Protein AF-A0A2U1S1L7-F1 (afdb_monomer_lite)

pLDDT: mean 82.22, std 14.61, range [44.94, 95.0]

Sequence (140 aa):
MQWLLRILVGADVLYLAVAYKFAQPNLMLGVIDVHHIPTFGLEPVTFVLLIAVVETLVGLLILVGVMIRPLAVVLFVAFTFFTLILREAVLAHIIIYGLLVPLITNGAGHWHGPLKTKAMAHPDSQVLKAEQYGAFRMGA

Radius of gyration: 21.39 Å; chains: 1; bounding box: 48×40×65 Å

Structure (mmCIF, N/CA/C/O backbone):
data_AF-A0A2U1S1L7-F1
#
_entry.id   AF-A0A2U1S1L7-F1
#
loop_
_atom_site.group_PDB
_atom_site.id
_atom_site.type_symbol
_atom_site.label_atom_id
_atom_site.label_alt_id
_atom_site.label_comp_id
_atom_site.label_asym_id
_atom_site.label_entity_id
_atom_site.label_seq_id
_atom_site.pdbx_PDB_ins_code
_atom_site.Cartn_x
_atom_site.Cartn_y
_atom_site.Cartn_z
_atom_site.occupancy
_atom_site.B_iso_or_equiv
_atom_site.auth_seq_id
_atom_site.auth_comp_id
_atom_site.auth_asym_id
_atom_site.auth_atom_id
_atom_site.pdbx_PDB_model_num
ATOM 1 N N . MET A 1 1 ? 16.424 5.288 -12.931 1.00 63.94 1 MET A N 1
ATOM 2 C CA . MET A 1 1 ? 15.311 5.932 -12.197 1.00 63.94 1 MET A CA 1
ATOM 3 C C . MET A 1 1 ? 14.276 4.942 -11.658 1.00 63.94 1 MET A C 1
ATOM 5 O O . MET A 1 1 ? 13.912 5.058 -10.500 1.00 63.94 1 MET A O 1
ATOM 9 N N . GLN A 1 2 ? 13.808 3.951 -12.432 1.00 78.75 2 GLN A N 1
ATOM 10 C CA . GLN A 1 2 ? 12.724 3.056 -11.974 1.00 78.75 2 GLN A CA 1
ATOM 11 C C . GLN A 1 2 ? 13.040 2.197 -10.746 1.00 78.75 2 GLN A C 1
ATOM 13 O O . GLN A 1 2 ? 12.149 1.934 -9.948 1.00 78.75 2 GLN A O 1
ATOM 18 N N . TRP A 1 3 ? 14.287 1.752 -10.589 1.00 83.69 3 TRP A N 1
ATOM 19 C CA . TRP A 1 3 ? 14.683 0.950 -9.432 1.00 83.69 3 TRP A CA 1
ATOM 20 C C . TRP A 1 3 ? 14.483 1.718 -8.115 1.00 83.69 3 TRP A C 1
ATOM 22 O O . TRP A 1 3 ? 14.027 1.134 -7.141 1.00 83.69 3 TRP A O 1
ATOM 32 N N . LEU A 1 4 ? 14.723 3.036 -8.115 1.00 88.62 4 LEU A N 1
ATOM 33 C CA . LEU A 1 4 ? 14.515 3.889 -6.947 1.00 88.62 4 LEU A CA 1
ATOM 34 C C . LEU A 1 4 ? 13.026 3.995 -6.604 1.00 88.62 4 LEU A C 1
ATOM 36 O O . LEU A 1 4 ? 12.654 3.777 -5.460 1.00 88.62 4 LEU A O 1
ATOM 40 N N . LEU A 1 5 ? 12.170 4.250 -7.600 1.00 89.88 5 LEU A N 1
ATOM 41 C CA . LEU A 1 5 ? 10.715 4.311 -7.403 1.00 89.88 5 LEU A CA 1
ATOM 42 C C . LEU A 1 5 ? 10.159 2.999 -6.844 1.00 89.88 5 LEU A C 1
ATOM 44 O O . LEU A 1 5 ? 9.313 3.011 -5.957 1.00 89.88 5 LEU A O 1
ATOM 48 N N . ARG A 1 6 ? 10.664 1.865 -7.337 1.00 89.62 6 ARG A N 1
ATOM 49 C CA . ARG A 1 6 ? 10.286 0.541 -6.836 1.00 89.62 6 ARG A CA 1
ATOM 50 C C . ARG A 1 6 ? 10.689 0.340 -5.382 1.00 89.62 6 ARG A C 1
ATOM 52 O O . ARG A 1 6 ? 9.883 -0.163 -4.613 1.00 89.62 6 ARG A O 1
ATOM 59 N N . ILE A 1 7 ? 11.909 0.726 -5.012 1.00 91.31 7 ILE A N 1
ATOM 60 C CA . ILE A 1 7 ? 12.369 0.619 -3.624 1.00 91.31 7 ILE A CA 1
ATOM 61 C C . ILE A 1 7 ? 11.539 1.531 -2.727 1.00 91.31 7 ILE A C 1
ATOM 63 O O . ILE A 1 7 ? 11.068 1.064 -1.702 1.00 91.31 7 ILE A O 1
ATOM 67 N N . LEU A 1 8 ? 11.311 2.786 -3.124 1.00 91.62 8 LEU A N 1
ATOM 68 C CA . LEU A 1 8 ? 10.532 3.737 -2.331 1.00 91.62 8 LEU A CA 1
ATOM 69 C C . LEU A 1 8 ? 9.103 3.237 -2.100 1.00 91.62 8 LEU A C 1
ATOM 71 O O . LEU A 1 8 ? 8.684 3.139 -0.956 1.00 91.62 8 LEU A O 1
ATOM 75 N N . VAL A 1 9 ? 8.383 2.850 -3.157 1.00 92.75 9 VAL A N 1
ATOM 76 C CA . VAL A 1 9 ? 6.998 2.364 -3.027 1.00 92.75 9 VAL A CA 1
ATOM 77 C C . VAL A 1 9 ? 6.932 1.010 -2.326 1.00 92.75 9 VAL A C 1
ATOM 79 O O . VAL A 1 9 ? 6.085 0.808 -1.465 1.00 92.75 9 VAL A O 1
ATOM 82 N N . GLY A 1 10 ? 7.823 0.075 -2.662 1.00 91.75 10 GLY A N 1
ATOM 83 C CA . GLY A 1 10 ? 7.851 -1.240 -2.022 1.00 91.75 10 GLY A CA 1
ATOM 84 C C . GLY A 1 10 ? 8.174 -1.153 -0.529 1.00 91.75 10 GLY A C 1
ATOM 85 O O . GLY A 1 10 ? 7.531 -1.826 0.273 1.00 91.75 10 GLY A O 1
ATOM 86 N N . ALA A 1 11 ? 9.133 -0.303 -0.150 1.00 93.81 11 ALA A N 1
ATOM 87 C CA . ALA A 1 11 ? 9.493 -0.072 1.244 1.00 93.81 11 ALA A CA 1
ATOM 88 C C . ALA A 1 11 ? 8.391 0.668 2.010 1.00 93.81 11 ALA A C 1
ATOM 90 O O . ALA A 1 11 ? 8.126 0.302 3.148 1.00 93.81 11 ALA A O 1
ATOM 91 N N . ASP A 1 12 ? 7.729 1.651 1.396 1.00 93.19 12 ASP A N 1
ATOM 92 C CA . ASP A 1 12 ? 6.611 2.380 2.005 1.00 93.19 12 ASP A CA 1
ATOM 93 C C . ASP A 1 12 ? 5.430 1.445 2.314 1.00 93.19 12 ASP A C 1
ATOM 95 O O . ASP A 1 12 ? 4.967 1.371 3.450 1.00 93.19 12 ASP A O 1
ATOM 99 N N . VAL A 1 13 ? 5.026 0.615 1.347 1.00 93.12 13 VAL A N 1
ATOM 100 C CA . VAL A 1 13 ? 3.954 -0.375 1.543 1.00 93.12 13 VAL A CA 1
ATOM 101 C C . VAL A 1 13 ? 4.334 -1.415 2.605 1.00 93.12 13 VAL A C 1
ATOM 103 O O . VAL A 1 13 ? 3.512 -1.756 3.455 1.00 93.12 13 VAL A O 1
ATOM 106 N N . LEU A 1 14 ? 5.584 -1.896 2.611 1.00 94.12 14 LEU A N 1
ATOM 107 C CA . LEU A 1 14 ? 6.065 -2.796 3.667 1.00 94.12 14 LEU A CA 1
ATOM 108 C C . LEU A 1 14 ? 6.072 -2.124 5.040 1.00 94.12 14 LEU A C 1
ATOM 110 O O . LEU A 1 14 ? 5.697 -2.750 6.030 1.00 94.12 14 LEU A O 1
ATOM 114 N N . TYR A 1 15 ? 6.492 -0.863 5.106 1.00 93.25 15 TYR A N 1
ATOM 115 C CA . TYR A 1 15 ? 6.488 -0.092 6.338 1.00 93.25 15 TYR A CA 1
ATOM 116 C C . TYR A 1 15 ? 5.066 0.043 6.884 1.00 93.25 15 TYR A C 1
ATOM 118 O O . TYR A 1 15 ? 4.855 -0.206 8.069 1.00 93.25 15 TYR A O 1
ATOM 126 N N . LEU A 1 16 ? 4.079 0.330 6.031 1.00 91.50 16 LEU A N 1
ATOM 127 C CA . LEU A 1 16 ? 2.675 0.396 6.436 1.00 91.50 16 LEU A CA 1
ATOM 128 C C . LEU A 1 16 ? 2.169 -0.933 7.006 1.00 91.50 16 LEU A C 1
ATOM 130 O O . LEU A 1 16 ? 1.555 -0.953 8.076 1.00 91.50 16 LEU A O 1
ATOM 134 N N . ALA A 1 17 ? 2.470 -2.045 6.337 1.00 91.38 17 ALA A N 1
ATOM 135 C CA . ALA A 1 17 ? 2.070 -3.366 6.803 1.00 91.38 17 ALA A CA 1
ATOM 136 C C . ALA A 1 17 ? 2.701 -3.708 8.164 1.00 91.38 17 ALA A C 1
ATOM 138 O O . ALA A 1 17 ? 2.012 -4.132 9.092 1.00 91.38 17 ALA A O 1
ATOM 139 N N . VAL A 1 18 ? 4.008 -3.488 8.318 1.00 90.88 18 VAL A N 1
ATOM 140 C CA . VAL A 1 18 ? 4.737 -3.869 9.535 1.00 90.88 18 VAL A CA 1
ATOM 141 C C . VAL A 1 18 ? 4.440 -2.917 10.694 1.00 90.88 18 VAL A C 1
ATOM 143 O O . VAL A 1 18 ? 4.093 -3.367 11.785 1.00 90.88 18 VAL A O 1
ATOM 146 N N . ALA A 1 19 ? 4.550 -1.608 10.485 1.00 89.50 19 ALA A N 1
ATOM 147 C CA . ALA A 1 19 ? 4.408 -0.629 11.558 1.00 89.50 19 ALA A CA 1
ATOM 148 C C . ALA A 1 19 ? 2.951 -0.489 12.014 1.00 89.50 19 ALA A C 1
ATOM 150 O O . ALA A 1 19 ? 2.665 -0.575 13.206 1.00 89.50 19 ALA A O 1
ATOM 151 N N . TYR A 1 20 ? 2.015 -0.323 11.078 1.00 86.81 20 TYR A N 1
ATOM 152 C CA . TYR A 1 20 ? 0.636 0.011 11.438 1.00 86.81 20 TYR A CA 1
ATOM 153 C 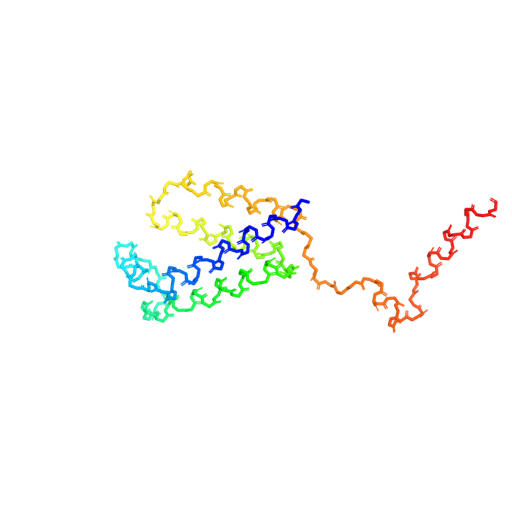C . TYR A 1 20 ? -0.264 -1.207 11.614 1.00 86.81 20 TYR A C 1
ATOM 155 O O . TYR A 1 20 ? -1.209 -1.139 12.394 1.00 86.81 20 TYR A O 1
ATOM 163 N N . LYS A 1 21 ? 0.004 -2.327 10.931 1.00 88.94 21 LYS A N 1
ATOM 164 C CA . LYS A 1 21 ? -0.861 -3.514 11.033 1.00 88.94 21 LYS A CA 1
ATOM 165 C C . LYS A 1 21 ? -0.288 -4.613 11.921 1.00 88.94 21 LYS A C 1
ATOM 167 O O . LYS A 1 21 ? -1.049 -5.221 12.665 1.00 88.94 21 LYS A O 1
ATOM 172 N N . PHE A 1 22 ? 1.026 -4.847 11.894 1.00 86.44 22 PHE A N 1
ATOM 173 C CA . PHE A 1 22 ? 1.656 -5.833 12.781 1.00 86.44 22 PHE A CA 1
ATOM 174 C C . PHE A 1 22 ? 2.016 -5.265 14.155 1.00 86.44 22 PHE A C 1
ATOM 176 O O . PHE A 1 22 ? 1.675 -5.877 15.164 1.00 86.44 22 PHE A O 1
ATOM 183 N N . ALA A 1 23 ? 2.704 -4.122 14.222 1.00 89.00 23 ALA A N 1
ATOM 184 C CA . ALA A 1 23 ? 3.170 -3.589 15.503 1.00 89.00 23 ALA A CA 1
ATOM 185 C C . ALA A 1 23 ? 2.059 -2.878 16.293 1.00 89.00 23 ALA A C 1
ATOM 187 O O . ALA A 1 23 ? 2.080 -2.890 17.523 1.00 89.00 23 ALA A O 1
ATOM 188 N N . GLN A 1 24 ? 1.086 -2.270 15.606 1.00 90.94 24 GLN A N 1
ATOM 189 C CA . GLN A 1 24 ? 0.015 -1.489 16.237 1.00 90.94 24 GLN A CA 1
ATOM 190 C C . GLN A 1 24 ? -1.391 -1.807 15.683 1.00 90.94 24 GLN A C 1
ATOM 192 O O . GLN A 1 24 ? -2.118 -0.890 15.294 1.00 90.94 24 GLN A O 1
ATOM 197 N N . PRO A 1 25 ? -1.841 -3.079 15.707 1.00 88.25 25 PRO A N 1
ATOM 198 C CA . PRO A 1 25 ? -3.131 -3.481 15.135 1.00 88.25 25 PRO A CA 1
ATOM 199 C C . PRO A 1 25 ? -4.324 -2.736 15.750 1.00 88.25 25 PRO A C 1
ATOM 201 O O . PRO A 1 25 ? -5.301 -2.461 15.056 1.00 88.25 25 PRO A O 1
ATOM 204 N N . ASN A 1 26 ? -4.229 -2.341 17.025 1.00 90.94 26 ASN A N 1
ATOM 205 C CA . ASN A 1 26 ? -5.277 -1.591 17.724 1.00 90.94 26 ASN A CA 1
ATOM 206 C C . ASN A 1 26 ? -5.602 -0.248 17.057 1.00 90.94 26 ASN A C 1
ATOM 208 O O . ASN A 1 26 ? -6.748 0.190 17.114 1.00 90.94 26 ASN A O 1
ATOM 212 N N . LEU A 1 27 ? -4.624 0.389 16.402 1.00 88.69 27 LEU A N 1
ATOM 213 C CA . LEU A 1 27 ? -4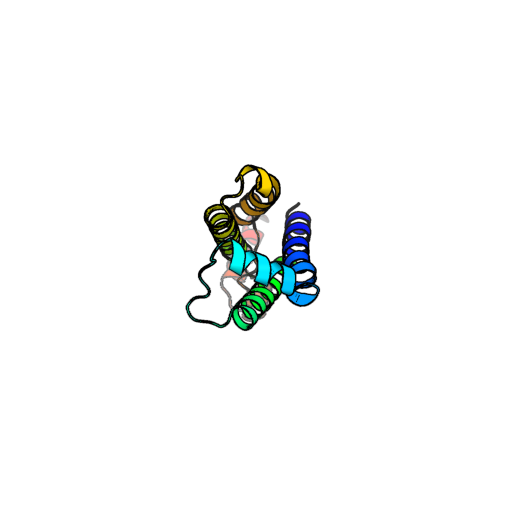.859 1.635 15.677 1.00 88.69 27 LEU A CA 1
ATOM 214 C C . LEU A 1 27 ? -5.795 1.388 14.489 1.00 88.69 27 LEU A C 1
ATOM 216 O O . LEU A 1 27 ? -6.765 2.114 14.296 1.00 88.69 27 LEU A O 1
ATOM 220 N N . MET A 1 28 ? -5.549 0.309 13.743 1.00 88.19 28 MET A N 1
ATOM 221 C CA . MET A 1 28 ? -6.375 -0.068 12.600 1.00 88.19 28 MET A CA 1
ATOM 222 C C . MET A 1 28 ? -7.770 -0.537 13.027 1.00 88.19 28 MET A C 1
ATOM 224 O O . MET A 1 28 ? -8.752 -0.215 12.365 1.00 88.19 28 MET A O 1
ATOM 228 N N . LEU A 1 29 ? -7.880 -1.248 14.153 1.00 91.31 29 LEU A N 1
ATOM 229 C CA . LEU A 1 29 ? -9.176 -1.612 14.732 1.00 91.31 29 LEU A CA 1
ATOM 230 C C . LEU A 1 29 ? -9.993 -0.371 15.108 1.00 91.31 29 LEU A C 1
ATOM 232 O O . LEU A 1 29 ? -11.176 -0.309 14.787 1.00 91.31 29 LEU A O 1
ATOM 236 N N . GLY A 1 30 ? -9.356 0.639 15.710 1.00 90.44 30 GLY A N 1
ATOM 237 C CA . GLY A 1 30 ? -10.003 1.919 16.003 1.00 90.44 30 GLY A CA 1
ATOM 238 C C . GLY A 1 30 ? -10.461 2.651 14.740 1.00 90.44 30 GLY A C 1
ATOM 239 O O . GLY A 1 30 ? -11.560 3.193 14.706 1.00 90.44 30 GLY A O 1
ATOM 240 N N . VAL A 1 31 ? -9.664 2.620 13.669 1.00 89.44 31 VAL A N 1
ATOM 241 C CA . VAL A 1 31 ? -10.050 3.193 12.370 1.00 89.44 31 VAL A CA 1
ATOM 242 C C . VAL A 1 31 ? -11.262 2.466 11.775 1.00 89.44 31 VAL A C 1
ATOM 244 O O . VAL A 1 31 ? -12.170 3.122 11.267 1.00 89.44 31 VAL A O 1
ATOM 247 N N . ILE A 1 32 ? -11.316 1.132 11.863 1.00 90.62 32 ILE A N 1
ATOM 248 C CA . ILE A 1 32 ? -12.472 0.343 11.408 1.00 90.62 32 ILE A CA 1
ATOM 249 C C . ILE A 1 32 ? -13.730 0.718 12.195 1.00 90.62 32 ILE A C 1
ATOM 251 O O . ILE A 1 32 ? -14.779 0.894 11.580 1.00 90.62 32 ILE A O 1
ATOM 255 N N . ASP A 1 33 ? -13.617 0.869 13.514 1.00 90.06 33 ASP A N 1
ATOM 256 C CA . ASP A 1 33 ? -14.734 1.211 14.401 1.00 90.06 33 ASP A CA 1
ATOM 257 C C . ASP A 1 33 ? -15.261 2.633 14.138 1.00 90.06 33 ASP A C 1
ATOM 259 O O . ASP A 1 33 ? -16.455 2.847 13.947 1.00 90.06 33 ASP A O 1
ATOM 263 N N . VAL A 1 34 ? -14.365 3.617 14.007 1.00 90.31 34 VAL A N 1
ATOM 264 C CA . VAL A 1 34 ? -14.741 5.018 13.752 1.00 90.31 34 VAL A CA 1
ATOM 265 C C . VAL A 1 34 ? -15.309 5.205 12.343 1.00 90.31 34 VAL A C 1
ATOM 267 O O . VAL A 1 34 ? -16.352 5.837 12.163 1.00 90.31 34 VAL A O 1
ATOM 270 N N . HIS A 1 35 ? -14.646 4.655 11.325 1.00 87.19 35 HIS A N 1
ATOM 271 C CA . HIS A 1 35 ? -14.998 4.889 9.921 1.00 87.19 35 HIS A CA 1
ATOM 272 C C . HIS A 1 35 ? -15.928 3.826 9.327 1.00 87.19 35 HIS A C 1
ATOM 274 O O . HIS A 1 35 ? -16.298 3.941 8.160 1.00 87.19 35 HIS A O 1
ATOM 280 N N . HIS A 1 36 ? -16.335 2.824 10.115 1.00 86.25 36 HIS A N 1
ATOM 281 C CA . HIS A 1 36 ? -17.260 1.759 9.715 1.00 86.25 36 HIS A CA 1
ATOM 282 C C . HIS A 1 36 ? -16.826 1.066 8.4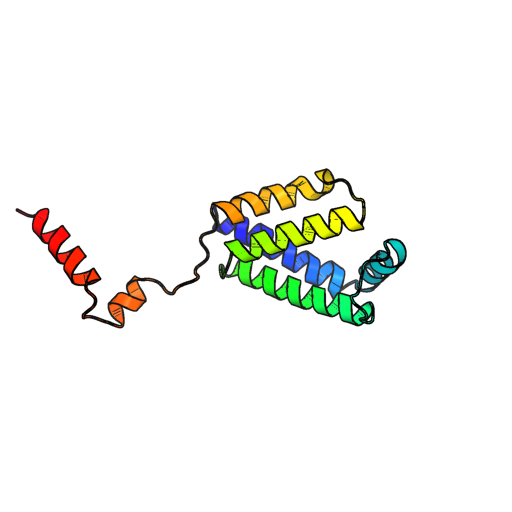15 1.00 86.25 36 HIS A C 1
ATOM 284 O O . HIS A 1 36 ? -17.609 0.874 7.480 1.00 86.25 36 HIS A O 1
ATOM 290 N N . ILE A 1 37 ? -15.539 0.720 8.340 1.00 86.69 37 ILE A N 1
ATOM 291 C CA . ILE A 1 37 ? -14.946 0.117 7.143 1.00 86.69 37 ILE A CA 1
ATOM 292 C C . ILE A 1 37 ? -15.596 -1.255 6.895 1.00 86.69 37 ILE A C 1
ATOM 294 O O . ILE A 1 37 ? -15.681 -2.065 7.821 1.00 86.69 37 ILE A O 1
ATOM 298 N N . PRO A 1 38 ? -16.021 -1.569 5.658 1.00 87.06 38 PRO A N 1
ATOM 299 C CA . PRO A 1 38 ? -16.612 -2.865 5.351 1.00 87.06 38 PRO A CA 1
ATOM 300 C C . PRO A 1 38 ? -15.577 -3.992 5.505 1.00 87.06 38 PRO A C 1
ATOM 302 O O . PRO A 1 38 ? -14.658 -4.115 4.697 1.00 87.06 38 PRO A O 1
ATOM 305 N N . THR A 1 39 ? -15.753 -4.853 6.513 1.00 87.69 39 THR A N 1
ATOM 306 C CA . THR A 1 39 ? -14.900 -6.036 6.764 1.00 87.69 39 THR A CA 1
ATOM 307 C C . THR A 1 39 ? -15.358 -7.289 6.009 1.00 87.69 39 THR A C 1
ATOM 309 O O . THR A 1 39 ? -14.829 -8.377 6.225 1.00 87.69 39 THR A O 1
ATOM 312 N N . PHE A 1 40 ? -16.357 -7.160 5.127 1.00 87.56 40 PHE A N 1
ATOM 313 C CA . PHE A 1 40 ? -16.924 -8.255 4.323 1.00 87.56 40 PHE A CA 1
ATOM 314 C C . PHE A 1 40 ? -17.425 -9.456 5.149 1.00 87.56 40 PHE A C 1
ATOM 316 O O . PHE A 1 40 ? -17.371 -10.597 4.697 1.00 87.56 40 PHE A O 1
ATOM 323 N N . GLY A 1 41 ? -17.921 -9.198 6.364 1.00 87.81 41 GLY A N 1
ATOM 324 C CA . GLY A 1 41 ? -18.433 -10.230 7.274 1.00 87.81 41 GLY A CA 1
ATOM 325 C C . GLY A 1 41 ? -17.355 -10.941 8.094 1.00 87.81 41 GLY A C 1
ATOM 326 O O . GLY A 1 41 ? -17.672 -11.869 8.833 1.00 87.81 41 GLY A O 1
ATOM 327 N N . LEU A 1 42 ? -16.095 -10.512 7.986 1.00 91.62 42 LEU A N 1
ATOM 328 C CA . LEU A 1 42 ? -15.001 -11.007 8.813 1.00 91.62 42 LEU A CA 1
ATOM 329 C C . LEU A 1 42 ? -14.912 -10.235 10.129 1.00 91.62 42 LEU A C 1
ATOM 331 O O . LEU A 1 42 ? -15.248 -9.048 10.203 1.00 91.62 42 LEU A O 1
ATOM 335 N N . GLU A 1 43 ? -14.385 -10.909 11.150 1.00 92.62 43 GLU A N 1
ATOM 336 C CA . GLU A 1 43 ? -13.988 -10.252 12.390 1.00 92.62 43 GLU A CA 1
ATOM 337 C C . GLU A 1 43 ? -12.913 -9.185 12.087 1.00 92.62 43 GLU A C 1
ATOM 339 O O . GLU A 1 43 ? -11.976 -9.468 11.327 1.00 92.62 43 GLU A O 1
ATOM 344 N N . PRO A 1 44 ? -13.005 -7.968 12.666 1.00 90.25 44 PRO A N 1
ATOM 345 C CA . PRO A 1 44 ? -12.075 -6.874 12.381 1.00 90.25 44 PRO A CA 1
ATOM 346 C C . PRO A 1 44 ? -10.602 -7.262 12.538 1.00 90.25 44 PRO A C 1
ATOM 348 O O . PRO A 1 44 ? -9.776 -6.903 11.703 1.00 90.25 44 PRO A O 1
ATOM 351 N N . VAL A 1 45 ? -10.273 -8.058 13.558 1.00 90.62 45 VAL A N 1
ATOM 352 C CA . VAL A 1 45 ? -8.903 -8.528 13.812 1.00 90.62 45 VAL A CA 1
ATOM 353 C C . VAL A 1 45 ? -8.390 -9.389 12.657 1.00 90.62 45 VAL A C 1
ATOM 355 O O . VAL A 1 45 ? -7.297 -9.156 12.138 1.00 90.62 45 VAL A O 1
ATOM 358 N N . THR A 1 46 ? -9.191 -10.356 12.205 1.00 91.06 46 THR A N 1
ATOM 359 C CA . THR A 1 46 ? -8.842 -11.226 11.076 1.00 91.06 46 THR A CA 1
ATOM 360 C C . THR A 1 46 ? -8.714 -10.433 9.781 1.00 91.06 46 THR A C 1
ATOM 362 O O . THR A 1 46 ? -7.785 -10.662 9.007 1.00 91.06 46 THR A O 1
ATOM 365 N N . PHE A 1 47 ? -9.607 -9.470 9.553 1.00 91.81 47 PHE A N 1
ATOM 366 C CA . PHE A 1 47 ? -9.561 -8.597 8.385 1.00 91.81 47 PHE A CA 1
ATOM 367 C C . PHE A 1 47 ? -8.270 -7.768 8.339 1.00 91.81 47 PHE A C 1
ATOM 369 O O . PHE A 1 47 ? -7.587 -7.758 7.314 1.00 91.81 47 PHE A O 1
ATOM 376 N N . VAL A 1 48 ? -7.880 -7.140 9.454 1.00 91.88 48 VAL A N 1
ATOM 377 C CA . VAL A 1 48 ? -6.630 -6.364 9.546 1.00 91.88 48 VAL A CA 1
ATOM 378 C C . VAL A 1 48 ? -5.413 -7.238 9.258 1.00 91.88 48 VAL A C 1
ATOM 380 O O . VAL A 1 48 ? -4.545 -6.830 8.484 1.00 91.88 48 VAL A O 1
ATOM 383 N N . LEU A 1 49 ? -5.362 -8.449 9.820 1.00 91.38 49 LEU A N 1
ATOM 384 C CA . LEU A 1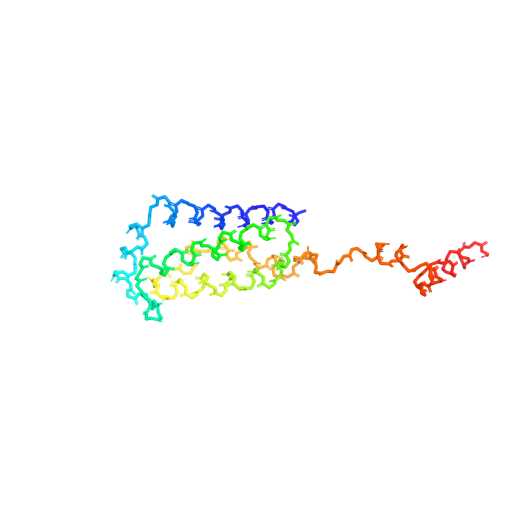 49 ? -4.272 -9.395 9.570 1.00 91.38 49 LEU A CA 1
ATOM 385 C C . LEU A 1 49 ? -4.203 -9.825 8.100 1.00 91.38 49 LEU A C 1
ATOM 387 O O . LEU A 1 49 ? -3.115 -9.870 7.528 1.00 91.38 49 LEU A O 1
ATOM 391 N N . LEU A 1 50 ? -5.344 -10.097 7.463 1.00 92.06 50 LEU A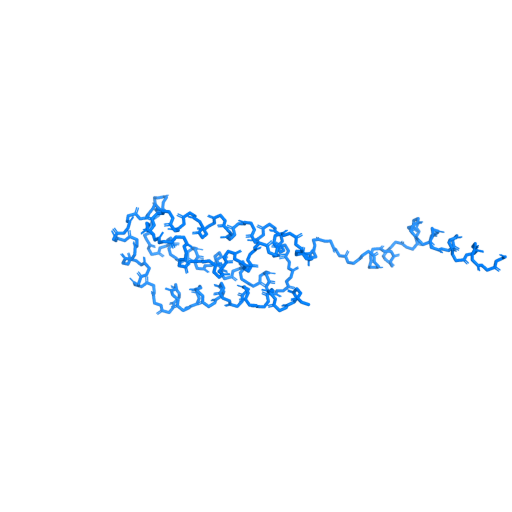 N 1
ATOM 392 C CA . LEU A 1 50 ? -5.387 -10.448 6.043 1.00 92.06 50 LEU A CA 1
ATOM 393 C C . LEU A 1 50 ? -4.864 -9.311 5.165 1.00 92.06 50 LEU A C 1
ATOM 395 O O . LEU A 1 50 ? -4.034 -9.556 4.289 1.00 92.06 50 LEU A O 1
ATOM 399 N N . ILE A 1 51 ? -5.283 -8.069 5.423 1.00 91.31 51 ILE A N 1
ATOM 400 C CA . ILE A 1 51 ? -4.746 -6.916 4.690 1.00 91.31 51 ILE A CA 1
ATOM 401 C C . ILE A 1 51 ? -3.244 -6.769 4.957 1.00 91.31 51 ILE A C 1
ATOM 403 O O . ILE A 1 51 ? -2.497 -6.520 4.015 1.00 91.31 51 ILE A O 1
ATOM 407 N N . ALA A 1 52 ? -2.775 -6.978 6.191 1.00 92.44 52 ALA A N 1
ATOM 408 C CA . ALA A 1 52 ? -1.350 -6.913 6.516 1.00 92.44 52 ALA A CA 1
ATOM 409 C C . ALA A 1 52 ? -0.525 -7.901 5.684 1.00 92.44 52 ALA A C 1
ATOM 411 O O . ALA A 1 52 ? 0.517 -7.536 5.138 1.00 92.44 52 ALA A O 1
ATOM 412 N N . VAL A 1 53 ? -1.007 -9.138 5.539 1.00 93.94 53 VAL A N 1
ATOM 413 C CA . VAL A 1 53 ? -0.355 -10.161 4.710 1.00 93.94 53 VAL A CA 1
ATOM 414 C C . VAL A 1 53 ? -0.360 -9.751 3.240 1.00 93.94 53 VAL A C 1
ATOM 416 O O . VAL A 1 53 ? 0.682 -9.816 2.588 1.00 93.94 53 VAL A O 1
ATOM 419 N N . VAL A 1 54 ? -1.500 -9.290 2.717 1.00 93.25 54 VAL A N 1
ATOM 420 C CA . VAL A 1 54 ? -1.615 -8.848 1.319 1.00 93.25 54 VAL A CA 1
ATOM 421 C C . VAL A 1 54 ? -0.666 -7.687 1.033 1.00 93.25 54 VAL A C 1
ATOM 423 O O . VAL A 1 54 ? 0.107 -7.762 0.082 1.00 93.25 54 VAL A O 1
ATOM 426 N N . GLU A 1 55 ? -0.658 -6.644 1.861 1.00 93.94 55 GLU A N 1
ATOM 427 C CA . GLU A 1 55 ? 0.255 -5.510 1.695 1.00 93.94 55 GLU A CA 1
ATOM 428 C C . GLU A 1 55 ? 1.718 -5.929 1.806 1.00 93.94 55 GLU A C 1
ATOM 430 O O . GLU A 1 55 ? 2.537 -5.494 0.999 1.00 93.94 55 GLU A O 1
ATOM 435 N N . THR A 1 56 ? 2.047 -6.826 2.739 1.00 94.50 56 THR A N 1
ATOM 436 C CA . THR A 1 56 ? 3.415 -7.340 2.875 1.00 94.50 56 THR A CA 1
ATOM 437 C C . THR A 1 56 ? 3.868 -8.038 1.592 1.00 94.50 56 THR A C 1
ATOM 439 O O . THR A 1 56 ? 4.956 -7.768 1.078 1.00 94.50 56 THR A O 1
ATOM 442 N N . LEU A 1 57 ? 3.019 -8.902 1.028 1.00 94.94 57 LEU A N 1
ATOM 443 C CA . LEU A 1 57 ? 3.310 -9.607 -0.220 1.00 94.94 57 LEU A CA 1
ATOM 444 C C . LEU A 1 57 ? 3.435 -8.639 -1.399 1.00 94.94 57 LEU A C 1
ATOM 446 O O . LEU A 1 57 ? 4.380 -8.740 -2.179 1.00 94.94 57 LEU A O 1
ATOM 450 N N . VAL A 1 58 ? 2.517 -7.680 -1.522 1.00 94.38 58 VAL A N 1
ATOM 451 C CA . VAL A 1 58 ? 2.537 -6.675 -2.592 1.00 94.38 58 VAL A CA 1
ATOM 452 C C . VAL A 1 58 ? 3.798 -5.811 -2.510 1.00 94.38 58 VAL A C 1
ATOM 454 O O . VAL A 1 58 ? 4.477 -5.627 -3.523 1.00 94.38 58 VAL A O 1
ATOM 457 N N . GLY A 1 59 ? 4.149 -5.326 -1.317 1.00 93.06 59 GLY A N 1
ATOM 458 C CA . GLY A 1 59 ? 5.355 -4.533 -1.085 1.00 93.06 59 GLY A CA 1
ATOM 459 C C . GLY A 1 59 ? 6.624 -5.302 -1.454 1.00 93.06 59 GLY A C 1
ATOM 460 O O . GLY A 1 59 ? 7.477 -4.782 -2.179 1.00 93.06 59 GLY A O 1
ATOM 461 N N . LEU A 1 60 ? 6.711 -6.578 -1.063 1.00 94.06 60 LEU A N 1
ATOM 462 C CA . LEU A 1 60 ? 7.834 -7.449 -1.410 1.00 94.06 60 LEU A CA 1
ATOM 463 C C . LEU A 1 60 ? 7.935 -7.700 -2.923 1.00 94.06 60 LEU A C 1
ATOM 465 O O . LEU A 1 60 ? 9.022 -7.600 -3.494 1.00 94.06 60 LEU A O 1
ATOM 469 N N . LEU A 1 61 ? 6.818 -7.986 -3.595 1.00 91.88 61 LEU A N 1
ATOM 470 C CA . LEU A 1 61 ? 6.794 -8.205 -5.045 1.00 91.88 61 LEU A CA 1
ATOM 471 C C . LEU A 1 61 ? 7.232 -6.953 -5.817 1.00 91.88 61 LEU A C 1
ATOM 473 O O . LEU A 1 61 ? 8.000 -7.063 -6.780 1.00 91.88 61 LEU A O 1
ATOM 477 N N . ILE A 1 62 ? 6.823 -5.761 -5.367 1.00 90.88 62 ILE A N 1
ATOM 478 C CA . ILE A 1 62 ? 7.263 -4.489 -5.956 1.00 90.88 62 ILE A CA 1
ATOM 479 C C . ILE A 1 62 ? 8.769 -4.270 -5.758 1.00 90.88 62 ILE A C 1
ATOM 481 O O . ILE A 1 62 ? 9.475 -3.896 -6.706 1.00 90.88 62 ILE A O 1
ATOM 485 N N . LEU A 1 63 ? 9.282 -4.565 -4.562 1.00 91.00 63 LEU A N 1
ATOM 486 C CA . LEU A 1 63 ? 10.711 -4.501 -4.251 1.00 91.00 63 LEU A CA 1
ATOM 487 C C . LEU A 1 63 ? 11.526 -5.410 -5.173 1.00 91.00 63 LEU A C 1
ATOM 489 O O . LEU A 1 63 ? 12.445 -4.939 -5.847 1.00 91.00 63 LEU A O 1
ATOM 493 N N . VAL A 1 64 ? 11.137 -6.680 -5.298 1.00 89.62 64 VAL A N 1
ATOM 494 C CA . VAL A 1 64 ? 11.831 -7.658 -6.153 1.00 89.62 64 VAL A CA 1
ATOM 495 C C . VAL A 1 64 ? 11.662 -7.338 -7.644 1.00 89.62 64 VAL A C 1
ATOM 497 O O . VAL A 1 64 ? 12.581 -7.557 -8.435 1.00 89.62 64 VAL A O 1
ATOM 500 N N . GLY A 1 65 ? 10.561 -6.700 -8.049 1.00 86.88 65 GLY A N 1
ATOM 501 C CA . GLY A 1 65 ? 10.347 -6.273 -9.441 1.00 86.88 65 GLY A CA 1
ATOM 502 C C . GLY A 1 65 ? 9.425 -7.161 -10.243 1.00 86.88 65 GLY A C 1
ATOM 503 O O . GLY A 1 65 ? 9.486 -7.173 -11.476 1.00 86.88 65 GLY A O 1
ATOM 504 N N . VAL A 1 66 ? 8.598 -7.914 -9.538 1.00 86.69 66 VAL A N 1
ATOM 505 C CA . VAL A 1 66 ? 7.658 -8.866 -10.101 1.00 86.69 66 VAL A CA 1
ATOM 506 C C . VAL A 1 66 ? 6.309 -8.167 -10.203 1.00 86.69 66 VAL A C 1
ATOM 508 O O . VAL A 1 66 ? 5.868 -7.515 -9.265 1.00 86.69 66 VAL A O 1
ATOM 511 N N . MET A 1 67 ? 5.661 -8.257 -11.368 1.00 86.31 67 MET A N 1
ATOM 512 C CA . MET A 1 67 ? 4.290 -7.756 -11.565 1.00 86.31 67 MET A CA 1
ATOM 513 C C . MET A 1 67 ? 4.067 -6.261 -11.232 1.00 86.31 67 MET A C 1
ATOM 515 O O . MET A 1 67 ? 2.965 -5.870 -10.859 1.00 86.31 67 MET A O 1
ATOM 519 N N . ILE A 1 68 ? 5.079 -5.404 -11.419 1.00 89.06 68 ILE A N 1
ATOM 520 C CA . ILE A 1 68 ? 5.037 -3.980 -11.019 1.00 89.06 68 ILE A CA 1
ATOM 521 C C . ILE A 1 68 ? 3.787 -3.237 -11.505 1.00 89.06 68 ILE A C 1
ATOM 523 O O . ILE A 1 68 ? 3.152 -2.536 -10.726 1.00 89.06 68 ILE A O 1
ATOM 527 N N . ARG A 1 69 ? 3.424 -3.387 -12.785 1.00 90.50 69 ARG A N 1
ATOM 528 C CA . ARG A 1 69 ? 2.308 -2.643 -13.390 1.00 90.50 69 ARG A CA 1
ATOM 529 C C . ARG A 1 69 ? 0.956 -2.962 -12.741 1.00 90.50 69 ARG A C 1
ATOM 531 O O . ARG A 1 69 ? 0.331 -2.033 -12.236 1.00 90.50 69 ARG A O 1
ATOM 538 N N . PRO A 1 70 ? 0.486 -4.226 -12.716 1.00 90.69 70 PRO A N 1
ATOM 539 C CA . PRO A 1 70 ? -0.798 -4.531 -12.092 1.00 90.69 70 PRO A CA 1
ATOM 540 C C . PRO A 1 70 ? -0.785 -4.279 -10.585 1.00 90.69 70 PRO A C 1
ATOM 542 O O . PRO A 1 70 ? -1.776 -3.778 -10.068 1.00 90.69 70 PRO A O 1
ATOM 545 N N . LEU A 1 71 ? 0.326 -4.538 -9.886 1.00 92.75 71 LEU A N 1
ATOM 546 C CA . LEU A 1 71 ? 0.416 -4.242 -8.453 1.00 92.75 71 LEU A CA 1
ATOM 547 C C . LEU A 1 71 ? 0.293 -2.742 -8.165 1.00 92.75 71 LEU A C 1
ATOM 549 O O . LEU A 1 71 ? -0.412 -2.360 -7.238 1.00 92.75 71 LEU A O 1
ATOM 553 N N . ALA A 1 72 ? 0.909 -1.887 -8.985 1.00 93.19 72 ALA A N 1
ATOM 554 C CA . ALA A 1 72 ? 0.778 -0.441 -8.844 1.00 93.19 72 ALA A CA 1
ATOM 555 C C . ALA A 1 72 ? -0.658 0.042 -9.108 1.00 93.19 72 ALA A C 1
ATOM 557 O O . ALA A 1 72 ? -1.136 0.922 -8.398 1.00 93.19 72 ALA A O 1
ATOM 558 N N . VAL A 1 73 ? -1.371 -0.555 -10.074 1.00 94.44 73 VAL A N 1
ATOM 559 C CA . VAL A 1 73 ? -2.798 -0.262 -10.310 1.00 94.44 73 VAL A CA 1
ATOM 560 C C . VAL A 1 73 ? -3.651 -0.702 -9.121 1.00 94.44 73 VAL A C 1
ATOM 562 O O . VAL A 1 73 ? -4.482 0.071 -8.654 1.00 94.44 73 VAL A O 1
ATOM 565 N N . VAL A 1 74 ? -3.430 -1.913 -8.602 1.00 94.69 74 VAL A N 1
ATOM 566 C CA . VAL A 1 74 ? -4.152 -2.430 -7.430 1.00 94.69 74 VAL A CA 1
ATOM 567 C C . VAL A 1 74 ? -3.936 -1.525 -6.220 1.00 94.69 74 VAL A C 1
ATOM 569 O O . VAL A 1 74 ? -4.909 -1.150 -5.573 1.00 94.69 74 VAL A O 1
ATOM 572 N N . LEU A 1 75 ? -2.694 -1.115 -5.949 1.00 93.88 75 LEU A N 1
ATOM 573 C CA . LEU A 1 75 ? -2.391 -0.176 -4.868 1.00 93.88 75 LEU A CA 1
ATOM 574 C C . LEU A 1 75 ? -3.055 1.179 -5.087 1.00 93.88 75 LEU A C 1
ATOM 576 O O . LEU A 1 75 ? -3.625 1.725 -4.151 1.00 93.88 75 LEU A O 1
ATOM 580 N N . PHE A 1 76 ? -3.028 1.711 -6.310 1.00 95.00 76 PHE A N 1
ATOM 581 C CA . PHE A 1 76 ? -3.669 2.988 -6.618 1.00 95.00 76 PHE A CA 1
ATOM 582 C C . PHE A 1 76 ? -5.168 2.939 -6.306 1.00 95.00 76 PHE A C 1
ATOM 584 O O . PHE A 1 76 ? -5.682 3.803 -5.598 1.00 95.00 76 PHE A O 1
ATOM 591 N N . VAL A 1 77 ? -5.850 1.887 -6.768 1.00 94.62 77 VAL A N 1
ATOM 592 C CA . VAL A 1 77 ? -7.275 1.666 -6.497 1.00 94.62 77 VAL A CA 1
ATOM 593 C C . VAL A 1 77 ? -7.528 1.473 -5.003 1.00 94.62 77 VAL A C 1
ATOM 595 O O . VAL A 1 77 ? -8.463 2.069 -4.477 1.00 94.62 77 VAL A O 1
ATOM 598 N N . ALA A 1 78 ? -6.695 0.695 -4.308 1.00 92.00 78 ALA A N 1
ATOM 599 C CA . ALA A 1 78 ? -6.833 0.457 -2.874 1.00 92.00 78 ALA A CA 1
ATOM 600 C C . ALA A 1 78 ? -6.688 1.753 -2.062 1.00 92.00 78 ALA A C 1
ATOM 602 O O . ALA A 1 78 ? -7.557 2.061 -1.251 1.00 92.00 78 ALA A O 1
ATOM 603 N N . PHE A 1 79 ? -5.650 2.555 -2.316 1.00 91.44 79 PHE A N 1
ATOM 604 C CA . PHE A 1 79 ? -5.463 3.843 -1.643 1.00 91.44 79 PHE A CA 1
ATOM 605 C C . PHE A 1 79 ? -6.602 4.816 -1.945 1.00 91.44 79 PHE A C 1
ATOM 607 O O . PHE A 1 79 ? -7.123 5.436 -1.024 1.00 91.44 79 PHE A O 1
ATOM 614 N N . THR A 1 80 ? -7.053 4.900 -3.200 1.00 92.75 80 THR A N 1
ATOM 615 C CA . THR A 1 80 ? -8.220 5.725 -3.552 1.00 92.75 80 THR A CA 1
ATOM 616 C C . THR A 1 80 ? -9.478 5.257 -2.824 1.00 92.75 80 THR A C 1
ATOM 618 O O . THR A 1 80 ? -10.209 6.080 -2.278 1.00 92.75 80 THR A O 1
ATOM 621 N N . PHE A 1 81 ? -9.718 3.947 -2.758 1.00 90.88 81 PHE A N 1
ATOM 622 C CA . PHE A 1 81 ? -10.840 3.367 -2.022 1.00 90.88 81 PHE A CA 1
ATOM 623 C C . PHE A 1 81 ? -10.800 3.742 -0.535 1.00 90.88 81 PHE A C 1
ATOM 625 O O . PHE A 1 81 ? -11.802 4.221 -0.002 1.00 90.88 81 PHE A O 1
ATOM 632 N N . PHE A 1 82 ? -9.640 3.615 0.116 1.00 88.50 82 PHE A N 1
ATOM 633 C CA . PHE A 1 82 ? -9.479 4.008 1.515 1.00 88.50 82 PHE A CA 1
ATOM 634 C C . PHE A 1 82 ? -9.652 5.513 1.721 1.00 88.50 82 PHE A C 1
ATOM 636 O O . PHE A 1 82 ? -10.405 5.894 2.610 1.00 88.50 82 PHE A O 1
ATOM 643 N N . THR A 1 83 ? -9.067 6.369 0.877 1.00 91.19 83 THR A N 1
ATOM 644 C CA . THR A 1 83 ? -9.261 7.829 0.960 1.00 91.19 83 THR A CA 1
ATOM 645 C C . THR A 1 83 ? -10.746 8.205 0.908 1.00 91.19 83 THR A C 1
ATOM 647 O O . THR A 1 83 ? -11.199 9.050 1.680 1.00 91.19 83 THR A O 1
ATOM 650 N N . LEU A 1 84 ? -11.524 7.565 0.027 1.00 90.31 84 LEU A N 1
ATOM 651 C CA . LEU A 1 84 ? -12.958 7.830 -0.105 1.00 90.31 84 LEU A CA 1
ATOM 652 C C . LEU A 1 84 ? -13.753 7.378 1.128 1.00 90.31 84 LEU A C 1
ATOM 654 O O . LEU A 1 84 ? -14.635 8.108 1.577 1.00 90.31 84 LEU A O 1
ATOM 658 N N . ILE A 1 85 ? -13.430 6.211 1.692 1.00 88.62 85 ILE A N 1
ATOM 659 C CA . ILE A 1 85 ? -14.099 5.677 2.890 1.00 88.62 85 ILE A CA 1
ATOM 660 C C . ILE A 1 85 ? -13.743 6.482 4.138 1.00 88.62 85 ILE A C 1
ATOM 662 O O . ILE A 1 85 ? -14.622 6.840 4.919 1.00 88.62 85 ILE A O 1
ATOM 666 N N . LEU A 1 86 ? -12.463 6.811 4.305 1.00 87.62 86 LEU A N 1
ATOM 667 C CA . LEU A 1 86 ? -11.958 7.596 5.431 1.00 87.62 86 LEU A CA 1
ATOM 668 C C . LEU A 1 86 ? -12.381 9.071 5.339 1.00 87.62 86 LEU A C 1
ATOM 670 O O . LEU A 1 86 ? -12.289 9.799 6.325 1.00 87.62 86 LEU A O 1
ATOM 674 N N . ARG A 1 87 ? -12.898 9.506 4.177 1.00 86.75 87 ARG A N 1
ATOM 675 C CA . ARG A 1 87 ? -13.251 10.900 3.848 1.00 86.75 87 ARG A CA 1
ATOM 676 C C . ARG A 1 87 ? -12.068 11.855 4.023 1.00 86.75 87 ARG A C 1
ATOM 678 O O . ARG A 1 87 ? -12.241 13.027 4.356 1.00 86.75 87 ARG A O 1
ATOM 685 N N . GLU A 1 88 ? -10.868 11.347 3.782 1.00 87.75 88 GLU A N 1
ATOM 686 C CA . GLU A 1 88 ? -9.635 12.116 3.853 1.00 87.75 88 GLU A CA 1
ATOM 687 C C . GLU A 1 88 ? -9.429 12.942 2.582 1.00 87.75 88 GLU A C 1
ATOM 689 O O . GLU A 1 88 ? -9.947 12.639 1.503 1.00 87.75 88 GLU A O 1
ATOM 694 N N . ALA A 1 89 ? -8.644 14.013 2.691 1.00 88.44 89 ALA A N 1
ATOM 695 C CA . ALA A 1 89 ? -8.303 14.819 1.531 1.00 88.44 89 ALA A CA 1
ATOM 696 C C . ALA A 1 89 ? -7.417 14.012 0.568 1.00 88.44 89 ALA A C 1
ATOM 698 O O . ALA A 1 89 ? -6.354 13.524 0.948 1.00 88.44 89 ALA A O 1
ATOM 699 N N . VAL A 1 90 ? -7.791 13.955 -0.713 1.00 84.56 90 VAL A N 1
ATOM 700 C CA . VAL A 1 90 ? -6.976 13.319 -1.772 1.00 84.56 90 VAL A CA 1
ATOM 701 C C . VAL A 1 90 ? -5.560 13.904 -1.814 1.00 84.56 90 VAL A C 1
ATOM 703 O O . VAL A 1 90 ? -4.587 13.185 -2.031 1.00 84.56 90 VAL A O 1
ATOM 706 N N . LEU A 1 91 ? -5.434 15.204 -1.529 1.00 88.12 91 LEU A N 1
ATOM 707 C CA . LEU A 1 91 ? -4.151 15.901 -1.462 1.00 88.12 91 LEU A CA 1
ATOM 708 C C . LEU A 1 91 ? -3.226 15.369 -0.357 1.00 88.12 91 LEU A C 1
ATOM 710 O O . LEU A 1 91 ? -2.012 15.452 -0.520 1.00 88.12 91 LEU A O 1
ATOM 714 N N . ALA A 1 92 ? -3.761 14.773 0.715 1.00 87.62 92 ALA A N 1
ATOM 715 C CA . ALA A 1 92 ? -2.945 14.152 1.761 1.00 87.62 92 ALA A CA 1
ATOM 716 C C . ALA A 1 92 ? -2.131 12.958 1.228 1.00 87.62 92 ALA A C 1
ATOM 718 O O . ALA A 1 92 ? -1.055 12.662 1.736 1.00 87.62 92 ALA A O 1
ATOM 719 N N . HIS A 1 93 ? -2.599 12.329 0.147 1.00 89.69 93 HIS A N 1
ATOM 720 C CA . HIS A 1 93 ? -1.990 11.144 -0.458 1.00 89.69 93 HIS A CA 1
ATOM 721 C C . HIS A 1 93 ? -1.316 11.444 -1.806 1.00 89.69 93 HIS A C 1
ATOM 723 O O . HIS A 1 93 ? -0.931 10.525 -2.532 1.00 89.69 93 HIS A O 1
ATOM 729 N N . ILE A 1 94 ? -1.141 12.725 -2.159 1.00 91.25 94 ILE A N 1
ATOM 730 C CA . ILE A 1 94 ? -0.630 13.137 -3.476 1.00 91.25 94 ILE A CA 1
ATOM 731 C C . ILE A 1 94 ? 0.751 12.550 -3.790 1.00 91.25 94 ILE A C 1
ATOM 733 O O . ILE A 1 94 ? 1.032 12.225 -4.941 1.00 91.25 94 ILE A O 1
ATOM 737 N N . ILE A 1 95 ? 1.591 12.357 -2.767 1.00 91.69 95 ILE A N 1
ATOM 738 C CA . ILE A 1 95 ? 2.928 11.768 -2.911 1.00 91.69 95 ILE A CA 1
ATOM 739 C C . ILE A 1 95 ? 2.818 10.308 -3.363 1.00 91.69 95 ILE A C 1
ATOM 741 O O . ILE A 1 95 ? 3.470 9.916 -4.328 1.00 91.69 95 ILE A O 1
ATOM 745 N N . ILE A 1 96 ? 1.947 9.522 -2.727 1.00 90.88 96 ILE A N 1
ATOM 746 C CA . ILE A 1 96 ? 1.733 8.110 -3.071 1.00 90.88 96 ILE A CA 1
ATOM 747 C C . ILE A 1 96 ? 1.182 7.998 -4.497 1.00 90.88 96 ILE A C 1
ATOM 749 O O . ILE A 1 96 ? 1.714 7.236 -5.305 1.00 90.88 96 ILE A O 1
ATOM 753 N N . TYR A 1 97 ? 0.192 8.819 -4.862 1.00 92.00 97 TYR A N 1
ATOM 754 C CA . TYR A 1 97 ? -0.330 8.853 -6.232 1.00 92.00 97 TYR A CA 1
ATOM 755 C C . TYR A 1 97 ? 0.746 9.239 -7.255 1.00 92.00 97 TYR A C 1
ATOM 757 O O . TYR A 1 97 ? 0.878 8.587 -8.295 1.00 92.00 97 TYR A O 1
ATOM 765 N N . GLY A 1 98 ? 1.564 10.245 -6.937 1.00 91.69 98 GLY A N 1
ATOM 766 C CA . GLY A 1 98 ? 2.684 10.686 -7.765 1.00 91.69 98 GLY A CA 1
ATOM 767 C C . GLY A 1 98 ? 3.768 9.622 -7.956 1.00 91.69 98 GLY A C 1
ATOM 768 O O . GLY A 1 98 ? 4.404 9.596 -9.006 1.00 91.69 98 GLY A O 1
ATOM 769 N N . LEU A 1 99 ? 3.957 8.715 -6.993 1.00 92.12 99 LEU A N 1
ATOM 770 C CA . LEU A 1 99 ? 4.892 7.590 -7.099 1.00 92.12 99 LEU A CA 1
ATOM 771 C C . LEU A 1 99 ? 4.300 6.390 -7.857 1.00 92.12 99 LEU A C 1
ATOM 773 O O . LEU A 1 99 ? 5.014 5.720 -8.610 1.00 92.12 99 LEU A O 1
ATOM 777 N N . LEU A 1 100 ? 2.999 6.129 -7.706 1.00 92.56 100 LEU A N 1
ATOM 778 C CA . LEU A 1 100 ? 2.314 5.013 -8.362 1.00 92.56 100 LEU A CA 1
ATOM 779 C C . LEU A 1 100 ? 2.113 5.246 -9.866 1.00 92.56 100 LEU A C 1
ATOM 781 O O . LEU A 1 100 ? 2.326 4.326 -10.653 1.00 92.56 100 LEU A O 1
ATOM 785 N N . VAL A 1 101 ? 1.772 6.462 -10.305 1.00 92.94 101 VAL A N 1
ATOM 786 C CA . VAL A 1 101 ? 1.523 6.765 -11.732 1.00 92.94 101 VAL A CA 1
ATOM 787 C C . VAL A 1 101 ? 2.731 6.438 -12.639 1.00 92.94 101 VAL A C 1
ATOM 789 O O . VAL A 1 101 ? 2.552 5.775 -13.669 1.00 92.94 101 VAL A O 1
ATOM 792 N N . PRO A 1 102 ? 3.979 6.803 -12.290 1.00 91.12 102 PRO A N 1
ATOM 793 C CA . PRO A 1 102 ? 5.165 6.375 -13.030 1.00 91.12 102 PRO A CA 1
ATOM 794 C C . PRO A 1 102 ? 5.390 4.858 -13.020 1.00 91.12 102 PRO A C 1
ATOM 796 O O . PRO A 1 102 ? 5.876 4.314 -14.009 1.00 91.12 102 PRO A O 1
ATOM 799 N N . LEU A 1 103 ? 5.042 4.152 -11.938 1.00 89.06 103 LEU A N 1
ATOM 800 C CA . LEU A 1 103 ? 5.138 2.687 -11.887 1.00 89.06 103 LEU A CA 1
ATOM 801 C C . LEU A 1 103 ? 4.097 2.017 -12.791 1.00 89.06 103 LEU A C 1
ATOM 803 O O . LEU A 1 103 ? 4.413 1.020 -13.441 1.00 89.06 103 LEU A O 1
ATOM 807 N N . ILE A 1 104 ? 2.897 2.588 -12.893 1.00 90.94 104 ILE A N 1
ATOM 808 C CA . ILE A 1 104 ? 1.840 2.122 -13.798 1.00 90.94 104 ILE A CA 1
ATOM 809 C C . ILE A 1 104 ? 2.261 2.319 -15.259 1.00 90.94 104 ILE A C 1
ATOM 811 O O . ILE A 1 104 ? 2.192 1.387 -16.059 1.00 90.94 104 ILE A O 1
ATOM 815 N N . THR A 1 105 ? 2.729 3.520 -15.607 1.00 88.94 105 THR A N 1
ATOM 816 C CA . THR A 1 105 ? 3.054 3.888 -16.997 1.00 88.94 105 THR A CA 1
ATOM 817 C C . THR A 1 105 ? 4.368 3.278 -17.476 1.00 88.94 105 THR A C 1
ATOM 819 O O . THR A 1 105 ? 4.437 2.715 -18.569 1.00 88.94 105 THR A O 1
ATOM 822 N N . ASN A 1 106 ? 5.414 3.339 -16.652 1.00 83.75 106 ASN A N 1
ATOM 823 C CA . ASN A 1 106 ? 6.766 2.971 -17.053 1.00 83.75 106 ASN A CA 1
ATOM 824 C C . ASN A 1 106 ? 7.258 1.655 -16.443 1.00 83.75 106 ASN A C 1
ATOM 826 O O . ASN A 1 106 ? 8.237 1.115 -16.946 1.00 83.75 106 ASN A O 1
ATOM 830 N N . GLY A 1 107 ? 6.613 1.093 -15.418 1.00 75.81 107 GLY A N 1
ATOM 831 C CA . GLY A 1 107 ? 7.145 -0.046 -14.663 1.00 75.81 107 GLY A CA 1
ATOM 832 C C . GLY A 1 107 ? 7.584 -1.227 -15.535 1.00 75.81 107 GLY A C 1
ATOM 833 O O . GLY A 1 107 ? 6.758 -1.880 -16.177 1.00 75.81 107 GLY A O 1
ATOM 834 N N . ALA A 1 108 ? 8.886 -1.523 -15.535 1.00 65.44 108 ALA A N 1
ATOM 835 C CA . ALA A 1 108 ? 9.465 -2.722 -16.130 1.00 65.44 108 ALA A CA 1
ATOM 836 C C . ALA A 1 108 ? 9.297 -3.902 -15.158 1.00 65.44 108 ALA A C 1
ATOM 838 O O . ALA A 1 108 ? 10.205 -4.251 -14.405 1.00 65.44 108 ALA A O 1
ATOM 839 N N . GLY A 1 109 ? 8.091 -4.468 -15.103 1.00 61.38 109 GLY A N 1
ATOM 840 C CA . GLY A 1 109 ? 7.857 -5.724 -14.393 1.00 61.38 109 GLY A CA 1
ATOM 841 C C . GLY A 1 109 ? 8.368 -6.902 -15.221 1.00 61.38 109 GLY A C 1
ATOM 842 O O . GLY A 1 109 ? 8.013 -7.027 -16.393 1.00 61.38 109 GLY A O 1
ATOM 843 N N . HIS A 1 110 ? 9.167 -7.786 -14.624 1.00 60.66 110 HIS A N 1
ATOM 844 C CA . HIS A 1 110 ? 9.595 -9.021 -15.285 1.00 60.66 110 HIS A CA 1
ATOM 845 C C . HIS A 1 110 ? 8.477 -10.063 -15.169 1.00 60.66 110 HIS A C 1
ATOM 847 O O . HIS A 1 110 ? 8.427 -10.822 -14.208 1.00 60.66 110 HIS A O 1
ATOM 853 N N . TRP A 1 111 ? 7.534 -10.062 -16.115 1.00 52.69 111 TRP A N 1
ATOM 854 C CA . TRP A 1 111 ? 6.478 -11.087 -16.168 1.00 52.69 111 TRP A CA 1
ATOM 855 C C . TRP A 1 111 ? 6.958 -12.386 -16.828 1.00 52.69 111 TRP A C 1
ATOM 857 O O . TRP A 1 111 ? 6.485 -13.474 -16.519 1.00 52.69 111 TRP A O 1
ATOM 867 N N . HIS A 1 112 ? 7.924 -12.272 -17.738 1.00 51.12 112 HIS A N 1
ATOM 868 C CA . HIS A 1 112 ? 8.510 -13.386 -18.470 1.00 51.12 112 HIS A CA 1
ATOM 869 C C . HIS A 1 112 ? 10.015 -13.431 -18.200 1.00 51.12 112 HIS A C 1
ATOM 871 O O . HIS A 1 112 ? 10.655 -12.381 -18.102 1.00 51.12 112 HIS A O 1
ATOM 877 N N . GLY A 1 113 ? 10.578 -14.640 -18.088 1.00 54.16 113 GLY A N 1
ATOM 878 C CA . GLY A 1 113 ? 12.028 -14.828 -17.999 1.00 54.16 113 GLY A CA 1
ATOM 879 C C . GLY A 1 113 ? 12.757 -14.167 -19.180 1.00 54.16 113 GLY A C 1
ATOM 880 O O . GLY A 1 113 ? 12.144 -13.980 -20.239 1.00 54.16 113 GLY A O 1
ATOM 881 N N . PRO A 1 114 ? 14.044 -13.803 -19.028 1.00 56.88 114 PRO A N 1
ATOM 882 C CA . PRO A 1 114 ? 14.787 -13.108 -20.071 1.00 56.88 114 PRO A CA 1
ATOM 883 C C . PRO A 1 114 ? 14.681 -13.870 -21.395 1.00 56.88 114 PRO A C 1
ATOM 885 O O . PRO A 1 114 ? 14.899 -15.081 -21.435 1.00 56.88 114 PRO A O 1
ATOM 888 N N . LEU A 1 115 ? 14.385 -13.174 -22.496 1.00 58.16 115 LEU A N 1
ATOM 889 C CA . LEU A 1 115 ? 14.347 -13.794 -23.828 1.00 58.16 115 LEU A CA 1
ATOM 890 C C . LEU A 1 115 ? 15.671 -14.509 -24.155 1.00 58.16 115 LEU A C 1
ATOM 892 O O . LEU A 1 115 ? 15.653 -15.554 -24.796 1.00 58.16 115 LEU A O 1
ATOM 896 N N . LYS A 1 116 ? 16.799 -14.016 -23.617 1.00 55.66 116 LYS A N 1
ATOM 897 C CA . LYS A 1 116 ? 18.108 -14.687 -23.689 1.00 55.66 116 LYS A CA 1
ATOM 898 C C . LYS A 1 116 ? 18.103 -16.082 -23.060 1.00 55.66 116 LYS A C 1
ATOM 900 O O . LYS A 1 116 ? 18.669 -17.005 -23.630 1.00 55.66 116 LYS A O 1
ATOM 905 N N . THR A 1 117 ? 17.424 -16.259 -21.930 1.00 57.78 117 THR A N 1
ATOM 906 C CA . THR A 1 117 ? 17.295 -17.557 -21.258 1.00 57.78 117 THR A CA 1
ATOM 907 C C . THR A 1 117 ? 16.422 -18.517 -22.066 1.00 57.78 117 THR A C 1
ATOM 909 O O . THR A 1 117 ? 16.743 -19.697 -22.152 1.00 57.78 117 THR A O 1
ATOM 912 N N . LYS A 1 118 ? 15.367 -18.024 -22.734 1.00 52.69 118 LYS A N 1
ATOM 913 C CA . LYS A 1 118 ? 14.558 -18.850 -23.650 1.00 52.69 118 LYS A CA 1
ATOM 914 C C . LYS A 1 118 ? 15.303 -19.221 -24.939 1.00 52.69 118 LYS A C 1
ATOM 916 O O . LYS A 1 118 ? 15.160 -20.347 -25.399 1.00 52.69 118 LYS A O 1
ATOM 921 N N . ALA A 1 119 ? 16.117 -18.316 -25.485 1.00 57.38 119 ALA A N 1
ATOM 922 C CA . ALA A 1 119 ? 16.944 -18.576 -26.666 1.00 57.38 119 ALA A CA 1
ATOM 923 C C . ALA A 1 119 ? 18.092 -19.564 -26.383 1.00 57.38 119 ALA A C 1
ATOM 925 O O . ALA A 1 119 ? 18.446 -20.353 -27.250 1.00 57.38 119 ALA A O 1
ATOM 926 N N . MET A 1 120 ? 18.643 -19.561 -25.163 1.00 57.19 120 MET A N 1
ATOM 927 C CA . MET A 1 120 ? 19.633 -20.556 -24.723 1.00 57.19 120 MET A CA 1
ATOM 928 C C . MET A 1 120 ? 19.008 -21.924 -24.410 1.00 57.19 120 MET A C 1
ATOM 930 O O . MET A 1 120 ? 19.663 -22.941 -24.605 1.00 57.19 120 MET A O 1
ATOM 934 N N . ALA A 1 121 ? 17.753 -21.963 -23.949 1.00 60.28 121 ALA A N 1
ATOM 935 C CA . ALA A 1 121 ? 17.032 -23.210 -23.674 1.00 60.28 121 ALA A CA 1
ATOM 936 C C . ALA A 1 121 ? 16.531 -23.925 -24.947 1.00 60.28 121 ALA A C 1
ATOM 938 O O . ALA A 1 121 ? 16.353 -25.139 -24.929 1.00 60.28 121 ALA A O 1
ATOM 939 N N . HIS A 1 122 ? 16.331 -23.183 -26.043 1.00 59.41 122 HIS A N 1
ATOM 940 C CA . HIS A 1 122 ? 15.939 -23.697 -27.359 1.00 59.41 122 HIS A CA 1
ATOM 941 C C . HIS A 1 122 ? 16.891 -23.153 -28.444 1.00 59.41 122 HIS A C 1
ATOM 943 O O . HIS A 1 122 ? 16.617 -22.096 -29.035 1.00 59.41 122 HIS A O 1
ATOM 949 N N . PRO A 1 123 ? 18.028 -23.834 -28.700 1.00 55.81 123 PRO A N 1
ATOM 950 C CA . PRO A 1 123 ? 19.052 -23.394 -29.659 1.00 55.81 123 PRO A CA 1
ATOM 951 C C . PRO A 1 123 ? 18.576 -23.370 -31.126 1.00 55.81 123 PRO A C 1
ATOM 953 O O . PRO A 1 123 ? 19.260 -22.854 -32.004 1.00 55.81 123 PRO A O 1
ATOM 956 N N . ASP A 1 124 ? 17.387 -23.897 -31.395 1.00 57.25 124 ASP A N 1
ATOM 957 C CA . ASP A 1 124 ? 16.661 -23.915 -32.664 1.00 57.25 124 ASP A CA 1
ATOM 958 C C . ASP A 1 124 ? 15.691 -22.728 -32.842 1.00 57.25 124 ASP A C 1
ATOM 960 O O . ASP A 1 124 ? 15.042 -22.593 -33.885 1.00 57.25 124 ASP A O 1
ATOM 964 N N . SER A 1 125 ? 15.603 -21.829 -31.854 1.00 56.62 125 SER A N 1
ATOM 965 C CA . SER A 1 125 ? 14.713 -20.671 -31.912 1.00 56.62 125 SER A CA 1
ATOM 966 C C . SER A 1 125 ? 15.060 -19.733 -33.079 1.00 56.62 125 SER A C 1
ATOM 968 O O . SER A 1 125 ? 16.196 -19.289 -33.259 1.00 56.62 125 SER A O 1
ATOM 970 N N . GLN A 1 126 ? 14.044 -19.378 -33.876 1.00 58.44 126 GLN A N 1
ATOM 971 C CA . GLN A 1 126 ? 14.171 -18.515 -35.064 1.00 58.44 126 GLN A CA 1
ATOM 972 C C . GLN A 1 126 ? 14.768 -17.123 -34.771 1.00 58.44 126 GLN A C 1
ATOM 974 O O . GLN A 1 126 ? 15.202 -16.425 -35.685 1.00 58.44 126 GLN A O 1
ATOM 979 N N . VAL A 1 127 ? 14.835 -16.745 -33.493 1.00 56.97 127 VAL A N 1
ATOM 980 C CA . VAL A 1 127 ? 15.430 -15.503 -32.995 1.00 56.97 127 VAL A CA 1
ATOM 981 C C . VAL A 1 127 ? 16.945 -15.471 -33.233 1.00 56.97 127 VAL A C 1
ATOM 983 O O . VAL A 1 127 ? 17.461 -14.442 -33.662 1.00 56.97 127 VAL A O 1
ATOM 986 N N . LEU A 1 128 ? 17.647 -16.601 -33.064 1.00 58.25 128 LEU A N 1
ATOM 987 C CA . LEU A 1 128 ? 19.085 -16.700 -33.360 1.00 58.25 128 LEU A CA 1
ATOM 988 C C . LEU A 1 128 ? 19.364 -16.566 -34.866 1.00 58.25 128 LEU A C 1
ATOM 990 O O . LEU A 1 128 ? 20.328 -15.913 -35.265 1.00 58.25 128 LEU A O 1
ATOM 994 N N . LYS A 1 129 ? 18.479 -17.112 -35.714 1.00 55.22 129 LYS A N 1
ATOM 995 C CA . LYS A 1 129 ? 18.583 -16.978 -37.178 1.00 55.22 129 LYS A CA 1
ATOM 996 C C . LYS A 1 129 ? 18.363 -15.538 -37.646 1.00 55.22 129 LYS A C 1
ATOM 998 O O . LYS A 1 129 ? 19.053 -15.095 -38.559 1.00 55.22 129 LYS A O 1
ATOM 1003 N N . ALA A 1 130 ? 17.443 -14.800 -37.023 1.00 58.81 130 ALA A N 1
ATOM 1004 C CA . ALA A 1 130 ? 17.190 -13.398 -37.355 1.00 58.81 130 ALA A CA 1
ATOM 1005 C C . ALA A 1 130 ? 18.375 -12.483 -36.987 1.00 58.81 130 ALA A C 1
ATOM 1007 O O . ALA A 1 130 ? 18.733 -11.606 -37.773 1.00 58.81 130 ALA A O 1
ATOM 1008 N N . GLU A 1 131 ? 19.027 -12.719 -35.842 1.00 58.81 131 GLU A N 1
ATOM 1009 C CA . GLU A 1 131 ? 20.225 -11.967 -35.439 1.00 58.81 131 GLU A CA 1
ATOM 1010 C C . GLU A 1 131 ? 21.433 -12.282 -36.340 1.00 58.81 131 GLU A C 1
ATOM 1012 O O . GLU A 1 131 ? 22.139 -11.368 -36.767 1.00 58.81 131 GLU A O 1
ATOM 1017 N N . GLN A 1 132 ? 21.627 -13.553 -36.719 1.00 57.81 132 GLN A N 1
ATOM 1018 C CA . GLN A 1 132 ? 22.681 -13.948 -37.664 1.00 57.81 132 GLN A CA 1
ATOM 1019 C C . GLN A 1 132 ? 22.482 -13.344 -39.063 1.00 57.81 132 GLN A C 1
ATOM 1021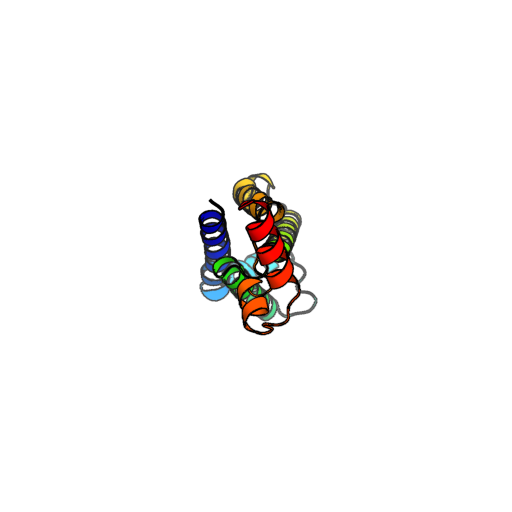 O O . GLN A 1 132 ? 23.451 -12.888 -39.670 1.00 57.81 132 GLN A O 1
ATOM 1026 N N . TYR A 1 133 ? 21.245 -13.280 -39.568 1.00 55.66 133 TYR A N 1
ATOM 1027 C CA . TYR A 1 133 ? 20.946 -12.635 -40.854 1.00 55.66 133 TYR A CA 1
ATOM 1028 C C . TYR A 1 133 ? 21.130 -11.109 -40.814 1.00 55.66 133 TYR A C 1
ATOM 1030 O O . TYR A 1 133 ? 21.554 -10.520 -41.809 1.00 55.66 133 TYR A O 1
ATOM 1038 N N . GLY A 1 134 ? 20.852 -10.463 -39.676 1.00 58.50 134 GLY A N 1
ATOM 1039 C CA . GLY A 1 134 ? 21.102 -9.032 -39.475 1.00 58.50 134 GLY A CA 1
ATOM 1040 C C . GLY A 1 134 ? 22.594 -8.689 -39.432 1.00 58.50 134 GLY A C 1
ATOM 1041 O O . GLY A 1 134 ? 23.023 -7.741 -40.088 1.00 58.50 134 GLY A O 1
ATOM 1042 N N . ALA A 1 135 ? 23.393 -9.500 -38.733 1.00 57.75 135 ALA A N 1
ATOM 1043 C CA . ALA A 1 135 ? 24.847 -9.345 -38.670 1.00 57.75 135 ALA A CA 1
ATOM 1044 C C . ALA A 1 135 ? 25.523 -9.586 -40.033 1.00 57.75 135 ALA A C 1
ATOM 1046 O O . ALA A 1 135 ? 26.440 -8.858 -40.404 1.00 57.75 135 ALA A O 1
ATOM 1047 N N . PHE A 1 136 ? 25.032 -10.552 -40.818 1.00 55.50 136 PHE A N 1
ATOM 1048 C CA . PHE A 1 136 ? 25.561 -10.850 -42.153 1.00 55.50 136 PHE A CA 1
ATOM 1049 C C . PHE A 1 136 ? 25.298 -9.726 -43.172 1.00 55.50 136 PHE A C 1
ATOM 1051 O O . PHE A 1 136 ? 26.092 -9.522 -44.083 1.00 55.50 136 PHE A O 1
ATOM 1058 N N . ARG A 1 137 ? 24.220 -8.944 -43.008 1.00 56.44 137 ARG A N 1
ATOM 1059 C CA . ARG A 1 137 ? 23.869 -7.848 -43.931 1.00 56.44 137 ARG A CA 1
ATOM 1060 C C . ARG A 1 137 ? 24.599 -6.526 -43.664 1.00 56.44 137 ARG A C 1
ATOM 1062 O O . ARG A 1 137 ? 24.501 -5.627 -44.489 1.00 56.44 137 ARG A O 1
ATOM 1069 N N . MET A 1 138 ? 25.286 -6.390 -42.528 1.00 55.91 138 MET A N 1
ATOM 1070 C CA . MET A 1 138 ? 26.108 -5.212 -42.196 1.00 55.91 138 MET A CA 1
ATOM 1071 C C . MET A 1 138 ? 27.602 -5.410 -42.502 1.00 55.91 138 MET A C 1
ATOM 1073 O O . MET A 1 138 ? 28.380 -4.477 -42.324 1.00 55.91 138 MET A O 1
ATOM 1077 N N . GLY A 1 139 ? 28.003 -6.608 -42.941 1.00 56.12 139 GLY A N 1
ATOM 1078 C CA . GLY A 1 139 ? 29.390 -6.959 -43.264 1.00 56.12 139 GLY A CA 1
ATOM 1079 C C . GLY A 1 139 ? 29.682 -7.169 -44.755 1.00 56.12 139 GLY A C 1
ATOM 1080 O O . GLY A 1 139 ? 30.713 -7.763 -45.059 1.00 56.12 139 GLY A O 1
ATOM 1081 N N . ALA A 1 140 ? 28.791 -6.739 -45.658 1.00 44.94 140 ALA A N 1
ATOM 1082 C CA . ALA A 1 140 ? 28.937 -6.851 -47.115 1.00 44.94 140 ALA A CA 1
ATOM 1083 C C . ALA A 1 140 ? 28.871 -5.477 -47.790 1.00 44.94 140 ALA A C 1
ATOM 1085 O O . ALA A 1 140 ? 28.013 -4.667 -47.368 1.00 44.94 140 ALA A O 1
#

Secondary structure (DSSP, 8-state):
-HHHHHHHHHHHHHHIIIIIIII-HHHHHHHHHHHT---TTS-HHHHHHHHHHHHHHHHHHHHHTSSHHHHHHHHHHHHHHHHHHHT--GGGGHHHHHHHHHHHHH-----S--HHHHHHH-TT-HHHHHHHHHHHTT--

Foldseek 3Di:
DLLVLLLVLLVVLLCCLCVPLPVPVVVQVVLCVVLVDDLVPDDSNVSSNVVSVVSNVLSVCSNVQAPQQVSLVVVVVVVVVCCVSSVHDPVVCVVSVVSSVCSNPPRPRCHDDPVVVVCVVPVPDCVVVVVVVVVVVVPD